Protein AF-A0A9E5FGH8-F1 (afdb_monomer_lite)

Secondary structure (DSSP, 8-state):
--SS-HHHHHHHHHHHHHHHHH-SS---HHHHHHHHHHHHHTSPP-SSS---HHHHHHHHHHHHT-PPPPP------TT--BS--TTTTTT--HHHHHHHHHHTTS-HHHHHHHHHHHHHHHHTSBPTT--S--

Radius of gyration: 20.31 Å; chains: 1; bounding box: 46×27×60 Å

Sequence (134 aa):
MSEYNRPTTTVISNAQNLLMEQSTQNPTASLIKEMVELAASIMPKREDEPIDIAGAIAELIGRYSVWIGQNSTLSDDSDHEAWLGSSRKKGWRYWPRYRDMLERKMPPAAIDALEISTDEVLGLLEDPNRTGSW

pLDDT: mean 85.48, std 9.72, range [41.75, 96.81]

Foldseek 3Di:
DDPADPLQLQLLQQLLVVCVVVDPALDDLVSSLVSSVVSNVPDDDDPVHHHPSVVSSVVSCVQSVDDDDADDDDDDCVPAAFQDDPVVPPPDPVLVVVLVVVSSPHRPNVSVSVVVVVSVVSRRDGRPPDDDDD

Structure (mmCIF, N/CA/C/O backbone):
data_AF-A0A9E5FGH8-F1
#
_entry.id   AF-A0A9E5FGH8-F1
#
loop_
_atom_site.group_PDB
_atom_site.id
_atom_site.type_symbol
_atom_site.label_atom_id
_atom_site.label_alt_id
_atom_site.label_comp_id
_atom_site.label_asym_id
_atom_site.label_entity_id
_atom_site.label_seq_id
_atom_site.pdbx_PDB_ins_code
_atom_site.Cartn_x
_atom_site.Cartn_y
_atom_site.Cartn_z
_atom_site.occupancy
_atom_site.B_iso_or_equiv
_atom_site.auth_seq_id
_atom_site.auth_comp_id
_atom_site.auth_asym_id
_atom_site.auth_atom_id
_atom_site.pdbx_PDB_model_num
ATOM 1 N N . MET A 1 1 ? -4.393 -16.809 8.721 1.00 41.75 1 MET A N 1
ATOM 2 C CA . MET A 1 1 ? -5.700 -16.649 9.400 1.00 41.75 1 MET A CA 1
ATOM 3 C C . MET A 1 1 ? -5.595 -15.387 10.238 1.00 41.75 1 MET A C 1
ATOM 5 O O . MET A 1 1 ? -4.528 -15.189 10.796 1.00 41.75 1 MET A O 1
ATOM 9 N N . SER A 1 2 ? -6.597 -14.500 10.235 1.00 55.59 2 SER A N 1
ATOM 10 C CA . SER A 1 2 ? -6.537 -13.274 11.053 1.00 55.59 2 SER A CA 1
ATOM 11 C C . SER A 1 2 ? -6.505 -13.672 12.529 1.00 55.59 2 SER A C 1
ATOM 13 O O . SER A 1 2 ? -7.318 -14.498 12.933 1.00 55.59 2 SER A O 1
ATOM 15 N N . GLU A 1 3 ? -5.565 -13.124 13.302 1.00 82.69 3 GLU A N 1
ATOM 16 C CA . GLU A 1 3 ? -5.484 -13.334 14.759 1.00 82.69 3 GLU A CA 1
ATOM 17 C C . GLU A 1 3 ? -6.647 -12.666 15.515 1.00 82.69 3 GLU A C 1
ATOM 19 O O . GLU A 1 3 ? -6.858 -12.923 16.696 1.00 82.69 3 GLU A O 1
ATOM 24 N N . TYR A 1 4 ? -7.436 -11.840 14.823 1.00 88.00 4 TYR A N 1
ATOM 25 C CA . TYR A 1 4 ? -8.533 -11.068 15.386 1.00 88.00 4 TYR A CA 1
ATOM 26 C C . TYR A 1 4 ? -9.899 -11.721 15.150 1.00 88.00 4 TYR A C 1
ATOM 28 O O . TYR A 1 4 ? -10.125 -12.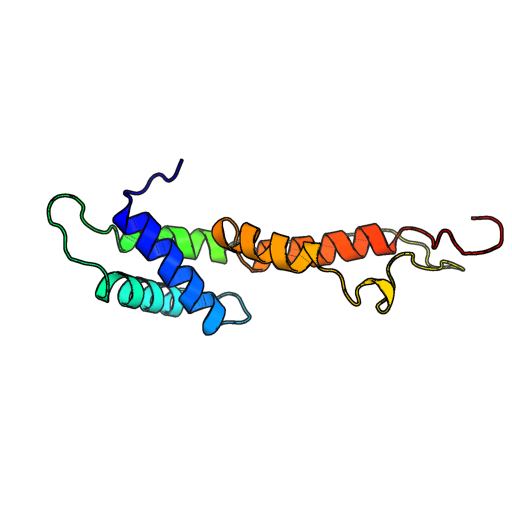420 14.159 1.00 88.00 4 TYR A O 1
ATOM 36 N N . ASN A 1 5 ? -10.848 -11.438 16.048 1.00 91.19 5 ASN A N 1
ATOM 37 C CA . ASN A 1 5 ? -12.245 -11.820 15.857 1.00 91.19 5 ASN A CA 1
ATOM 38 C C . ASN A 1 5 ? -12.874 -11.085 14.657 1.00 91.19 5 ASN A C 1
ATOM 40 O O . ASN A 1 5 ? -12.389 -10.049 14.192 1.00 91.19 5 ASN A O 1
ATOM 44 N N . ARG A 1 6 ? -13.994 -11.616 14.158 1.00 90.81 6 ARG A N 1
ATOM 45 C CA . ARG A 1 6 ? -14.650 -11.101 12.949 1.00 90.81 6 ARG A CA 1
ATOM 46 C C . ARG A 1 6 ? -15.030 -9.610 13.042 1.00 90.81 6 ARG A C 1
ATOM 48 O O . ARG A 1 6 ? -14.797 -8.907 12.050 1.00 90.81 6 ARG A O 1
ATOM 55 N N . PRO A 1 7 ? -15.584 -9.092 14.158 1.00 93.38 7 PRO A N 1
ATOM 56 C CA . PRO A 1 7 ? -15.853 -7.661 14.296 1.00 93.38 7 PRO A CA 1
ATOM 57 C C . PRO A 1 7 ? -14.593 -6.805 14.153 1.00 93.38 7 PRO A C 1
ATOM 59 O O . PRO A 1 7 ? -14.595 -5.845 13.385 1.00 93.38 7 PRO A O 1
ATOM 62 N N . THR A 1 8 ? -13.499 -7.193 14.806 1.00 94.31 8 THR A N 1
ATOM 63 C CA . THR A 1 8 ? -12.221 -6.471 14.743 1.00 94.31 8 THR A CA 1
ATOM 64 C C . THR A 1 8 ? -11.628 -6.505 13.333 1.00 94.31 8 THR A C 1
ATOM 66 O O . THR A 1 8 ? -11.253 -5.460 12.807 1.00 94.31 8 THR A O 1
ATOM 69 N N . THR A 1 9 ? -11.640 -7.657 12.647 1.00 93.31 9 THR A N 1
ATOM 70 C CA . THR A 1 9 ? -11.216 -7.744 11.235 1.00 93.31 9 THR A CA 1
ATOM 71 C C . THR A 1 9 ? -12.048 -6.830 10.324 1.00 93.31 9 THR A C 1
ATOM 73 O O . THR A 1 9 ? -11.521 -6.232 9.382 1.00 93.31 9 THR A O 1
ATOM 76 N N . THR A 1 10 ? -13.348 -6.696 10.604 1.00 93.06 10 THR A N 1
ATOM 77 C CA . THR A 1 10 ? -14.250 -5.816 9.844 1.00 93.06 10 THR A CA 1
ATOM 78 C C . THR A 1 10 ? -13.906 -4.345 10.078 1.00 93.06 10 THR A C 1
ATOM 80 O O . THR A 1 10 ? -13.815 -3.585 9.117 1.00 93.06 10 THR A O 1
ATOM 83 N N . VAL A 1 11 ? -13.640 -3.955 11.329 1.00 95.25 11 VAL A N 1
ATOM 84 C CA . VAL A 1 11 ? -13.195 -2.596 11.678 1.00 95.25 11 VAL A CA 1
ATOM 85 C C . VAL A 1 11 ? -11.874 -2.254 11.004 1.00 95.25 11 VAL A C 1
ATOM 87 O O . VAL A 1 11 ? -11.790 -1.201 10.382 1.00 95.25 11 VAL A O 1
ATOM 90 N N . ILE A 1 12 ? -10.881 -3.150 11.049 1.00 93.44 12 ILE A N 1
ATOM 91 C CA . ILE A 1 12 ? -9.591 -2.962 10.364 1.00 93.44 12 ILE A CA 1
ATOM 92 C C . ILE A 1 12 ? -9.814 -2.690 8.871 1.00 93.44 12 ILE A C 1
ATOM 94 O O . ILE A 1 12 ? -9.262 -1.737 8.328 1.00 93.44 12 ILE A O 1
ATOM 98 N N . SER A 1 13 ? -10.661 -3.490 8.218 1.00 90.88 13 SER A N 1
ATOM 99 C CA . SER A 1 13 ? -10.940 -3.353 6.781 1.00 90.88 13 SER A CA 1
ATOM 100 C C . SER A 1 13 ? -11.646 -2.032 6.452 1.00 90.88 13 SER A C 1
ATOM 102 O O . SER A 1 13 ? -11.274 -1.347 5.504 1.00 90.88 13 SER A O 1
ATOM 104 N N . ASN A 1 14 ? -12.647 -1.644 7.247 1.00 93.06 14 ASN A N 1
ATOM 105 C CA . ASN A 1 14 ? -13.384 -0.396 7.044 1.00 93.06 14 ASN A CA 1
ATOM 106 C C . ASN A 1 14 ? -12.505 0.834 7.302 1.00 93.06 14 ASN A C 1
ATOM 108 O O . ASN A 1 14 ? -12.508 1.762 6.499 1.00 93.06 14 ASN A O 1
ATOM 112 N N . ALA A 1 15 ? -11.730 0.828 8.388 1.00 93.25 15 ALA A N 1
ATOM 113 C CA . ALA A 1 15 ? -10.787 1.895 8.710 1.00 93.25 15 ALA A CA 1
ATOM 114 C C . ALA A 1 15 ? -9.719 2.045 7.621 1.00 93.25 15 ALA A C 1
ATOM 116 O O . ALA A 1 15 ? -9.370 3.160 7.248 1.00 93.25 15 ALA A O 1
ATOM 117 N N . GLN A 1 16 ? -9.245 0.930 7.060 1.00 88.88 16 GLN A N 1
ATOM 118 C CA . GLN A 1 16 ? -8.315 0.954 5.940 1.00 88.88 16 GLN A CA 1
ATOM 119 C C . GLN A 1 16 ? -8.918 1.623 4.697 1.00 88.88 16 GLN A C 1
ATOM 121 O O . GLN A 1 16 ? -8.254 2.464 4.097 1.00 88.88 16 GLN A O 1
ATOM 126 N N . ASN A 1 17 ? -10.175 1.325 4.354 1.00 87.44 17 ASN A N 1
ATOM 127 C CA . ASN A 1 17 ? -10.857 1.992 3.239 1.00 87.44 17 ASN A CA 1
ATOM 128 C C . ASN A 1 17 ? -10.991 3.508 3.474 1.00 87.44 17 ASN A C 1
ATOM 130 O O . ASN A 1 17 ? -10.766 4.292 2.559 1.00 87.44 17 ASN A O 1
ATOM 134 N N . LEU A 1 18 ? -11.311 3.931 4.704 1.00 90.00 18 LEU A N 1
ATOM 135 C CA . LEU A 1 18 ? -11.391 5.354 5.058 1.00 90.00 18 LEU A CA 1
ATOM 136 C C . LEU A 1 18 ? -10.031 6.058 4.937 1.00 90.00 18 LEU A C 1
ATOM 138 O O . LEU A 1 18 ? -9.957 7.176 4.430 1.00 90.00 18 LEU A O 1
ATOM 142 N N . LEU A 1 19 ? -8.952 5.393 5.363 1.00 88.25 19 LEU A N 1
ATOM 143 C CA . LEU A 1 19 ? -7.589 5.910 5.225 1.00 88.25 19 LEU A CA 1
ATOM 144 C C . LEU A 1 19 ? -7.190 6.085 3.759 1.00 88.25 19 LEU A C 1
ATOM 146 O O . LEU A 1 19 ? -6.545 7.076 3.434 1.00 88.25 19 LEU A O 1
ATOM 150 N N . MET A 1 20 ? -7.590 5.162 2.883 1.00 80.12 20 MET A N 1
ATOM 151 C CA . MET A 1 20 ? -7.317 5.255 1.446 1.00 80.12 20 MET A CA 1
ATOM 152 C C . MET A 1 20 ? -8.077 6.408 0.773 1.00 80.12 20 MET A C 1
ATOM 154 O O . MET A 1 20 ? -7.541 7.032 -0.135 1.00 80.12 20 MET A O 1
ATOM 158 N N . GLU A 1 21 ? -9.291 6.726 1.232 1.00 79.06 21 GLU A N 1
ATOM 159 C CA . GLU A 1 21 ? -10.066 7.872 0.727 1.00 79.06 21 GLU A CA 1
ATOM 160 C C . GLU A 1 21 ? -9.455 9.217 1.169 1.00 79.06 21 GLU A C 1
ATOM 162 O O . GLU A 1 21 ? -9.465 10.192 0.420 1.00 79.06 21 GLU A O 1
ATOM 167 N N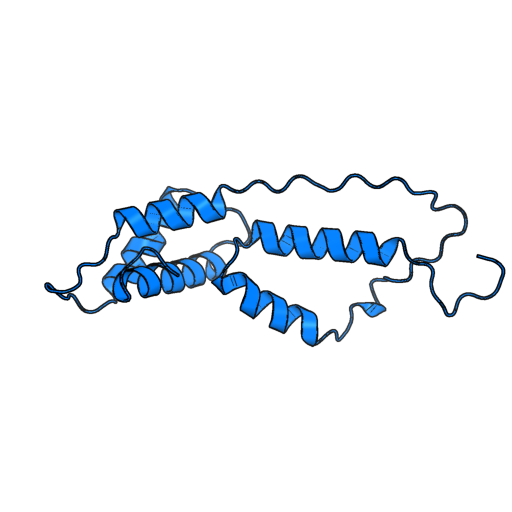 . GLN A 1 22 ? -8.924 9.287 2.396 1.00 73.06 22 GLN A N 1
ATOM 168 C CA . GLN A 1 22 ? -8.417 10.534 2.985 1.00 73.06 22 GLN A CA 1
ATOM 169 C C . GLN A 1 22 ? -6.920 10.788 2.770 1.00 73.06 22 GLN A C 1
ATOM 171 O O . GLN A 1 22 ? -6.481 11.933 2.891 1.00 73.06 22 GLN A O 1
ATOM 176 N N . SER A 1 23 ? -6.123 9.755 2.491 1.00 61.75 23 SER A N 1
ATOM 177 C CA . SER A 1 23 ? -4.666 9.859 2.418 1.00 61.75 23 SER A CA 1
ATOM 178 C C . SER A 1 23 ? -4.109 9.200 1.163 1.00 61.75 23 SER A C 1
ATOM 180 O O . SER A 1 23 ? -4.219 7.994 0.971 1.00 61.75 23 SER A O 1
ATOM 182 N N . THR A 1 24 ? -3.398 9.986 0.355 1.00 58.03 24 THR A N 1
ATOM 183 C CA . THR A 1 24 ? -2.570 9.486 -0.755 1.00 58.03 24 THR A CA 1
ATOM 184 C C . THR A 1 24 ? -1.157 9.078 -0.310 1.00 58.03 24 THR A C 1
ATOM 186 O O . THR A 1 24 ? -0.337 8.719 -1.148 1.00 58.03 24 THR A O 1
ATOM 189 N N . GLN A 1 25 ? -0.828 9.186 0.986 1.00 66.06 25 GLN A N 1
ATOM 190 C CA . GLN A 1 25 ? 0.498 8.898 1.562 1.00 66.06 25 GLN A CA 1
ATOM 191 C C . GLN A 1 25 ? 0.399 8.062 2.854 1.00 66.06 25 GLN A C 1
ATOM 193 O O . GLN A 1 25 ? -0.694 7.683 3.278 1.00 66.06 25 GLN A O 1
ATOM 198 N N . ASN A 1 26 ? 1.542 7.792 3.503 1.00 71.75 26 ASN A N 1
ATOM 199 C CA . ASN A 1 26 ? 1.596 7.136 4.814 1.00 71.75 26 ASN A CA 1
ATOM 200 C C . ASN A 1 26 ? 0.876 7.990 5.884 1.00 71.75 26 ASN A C 1
ATOM 202 O O . ASN A 1 26 ? 1.355 9.079 6.214 1.00 71.75 26 ASN A O 1
ATOM 206 N N . PRO A 1 27 ? -0.259 7.522 6.435 1.00 82.81 27 PRO A N 1
ATOM 207 C CA . PRO A 1 27 ? -1.042 8.263 7.411 1.00 82.81 27 PRO A CA 1
ATOM 208 C C . PRO A 1 27 ? -0.314 8.356 8.757 1.00 82.81 27 PRO A C 1
ATOM 210 O O . PRO A 1 27 ? 0.424 7.455 9.161 1.00 82.81 27 PRO A O 1
ATOM 213 N N . THR A 1 28 ? -0.549 9.445 9.490 1.00 88.44 28 THR A N 1
ATOM 214 C CA . THR A 1 28 ? -0.017 9.599 10.850 1.00 88.44 28 THR A CA 1
ATOM 215 C C . THR A 1 28 ? -0.705 8.632 11.815 1.00 88.44 28 THR A C 1
ATOM 217 O O . THR A 1 28 ? -1.866 8.263 11.633 1.00 88.44 28 THR A O 1
ATOM 220 N N . ALA A 1 29 ? -0.027 8.267 12.907 1.00 89.81 29 ALA A N 1
ATOM 221 C CA . ALA A 1 29 ? -0.615 7.413 13.943 1.00 89.81 29 ALA A CA 1
ATOM 222 C C . ALA A 1 29 ? -1.923 7.992 14.526 1.00 89.81 29 ALA A C 1
ATOM 224 O O . ALA A 1 29 ? -2.831 7.240 14.878 1.00 89.81 29 ALA A O 1
ATOM 225 N N . SER A 1 30 ? -2.046 9.325 14.593 1.00 91.50 30 SER A N 1
ATOM 226 C CA . SER A 1 30 ? -3.275 9.993 15.032 1.00 91.50 30 SER A CA 1
ATOM 227 C C . SER A 1 30 ? -4.423 9.810 14.039 1.00 91.50 30 SER A C 1
ATOM 229 O O . SER A 1 30 ? -5.537 9.529 14.467 1.00 91.50 30 SER A O 1
ATOM 231 N N . LEU A 1 31 ? -4.148 9.911 12.733 1.00 91.50 31 LEU A N 1
ATOM 232 C CA . LEU A 1 31 ? -5.152 9.705 11.690 1.00 91.50 31 LEU A CA 1
ATOM 233 C C . LEU A 1 31 ? -5.608 8.240 11.639 1.00 91.50 31 LEU A C 1
ATOM 235 O O . LEU A 1 31 ? -6.799 7.965 11.535 1.00 91.50 31 LEU A O 1
ATOM 239 N N . ILE A 1 32 ? -4.676 7.290 11.788 1.00 93.50 32 ILE A N 1
ATOM 240 C CA . ILE A 1 32 ? -5.008 5.859 11.895 1.00 93.50 32 ILE A CA 1
ATOM 241 C C . ILE A 1 32 ? -5.961 5.620 13.068 1.00 93.50 32 ILE A C 1
ATOM 243 O O . ILE A 1 32 ? -6.985 4.961 12.902 1.00 93.50 32 ILE A O 1
ATOM 247 N N . LYS A 1 33 ? -5.649 6.179 14.243 1.00 95.94 33 LYS A N 1
ATOM 248 C CA . LYS A 1 33 ? -6.513 6.072 15.421 1.00 95.94 33 LYS A CA 1
ATOM 249 C C . LYS A 1 33 ? -7.915 6.617 15.144 1.00 95.94 33 LYS A C 1
ATOM 251 O O . LYS A 1 33 ? -8.889 5.924 15.424 1.00 95.94 33 LYS A O 1
ATOM 256 N N . GLU A 1 34 ? -8.009 7.812 14.568 1.00 96.06 34 GLU A N 1
ATOM 257 C CA . GLU A 1 34 ? -9.287 8.452 14.244 1.00 96.06 34 GLU A CA 1
ATOM 258 C C . GLU A 1 34 ? -10.138 7.585 13.304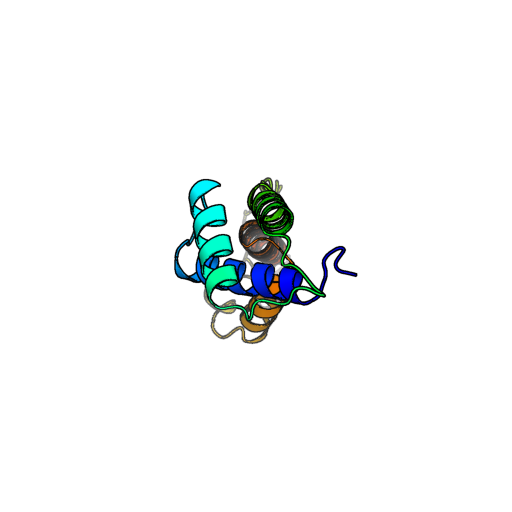 1.00 96.06 34 GLU A C 1
ATOM 260 O O . GLU A 1 34 ? -11.315 7.345 13.575 1.00 96.06 34 GLU A O 1
ATOM 265 N N . MET A 1 35 ? -9.538 7.038 12.242 1.00 95.38 35 MET A N 1
ATOM 266 C CA . MET A 1 35 ? -10.261 6.196 11.283 1.00 95.38 35 MET A CA 1
ATOM 267 C C . MET A 1 35 ? -10.698 4.854 11.880 1.00 95.38 35 MET A C 1
ATOM 269 O O . MET A 1 35 ? -11.776 4.359 11.544 1.00 95.38 35 MET A O 1
ATOM 273 N N . VAL A 1 36 ? -9.912 4.269 12.793 1.00 96.81 36 VAL A N 1
ATOM 274 C CA . VAL A 1 36 ? -10.317 3.057 13.526 1.00 96.81 36 VAL A CA 1
ATOM 275 C C . VAL A 1 36 ? -11.486 3.344 14.460 1.00 96.81 36 VAL A C 1
ATOM 277 O O . VAL A 1 36 ? -12.454 2.584 14.471 1.00 96.81 36 VAL A O 1
ATOM 280 N N . GLU A 1 37 ? -11.429 4.434 15.225 1.00 96.56 37 GLU A N 1
ATOM 281 C CA . GLU A 1 37 ? -12.512 4.830 16.131 1.00 96.56 37 GLU A CA 1
ATOM 282 C C . GLU A 1 37 ? -13.800 5.134 15.355 1.00 96.56 37 GLU A C 1
ATOM 284 O O . GLU A 1 37 ? -14.877 4.666 15.736 1.00 96.56 37 GLU A O 1
ATOM 289 N N . LEU A 1 38 ? -13.691 5.823 14.214 1.00 95.69 38 LEU A N 1
ATOM 290 C CA . LEU A 1 38 ? -14.813 6.076 13.315 1.00 95.69 38 LEU A CA 1
ATOM 291 C C . LEU A 1 38 ? -15.411 4.766 12.779 1.00 95.69 38 LEU A C 1
ATOM 293 O O . LEU A 1 38 ? -16.622 4.559 12.881 1.00 95.69 38 LEU A O 1
ATOM 297 N N . ALA A 1 39 ? -14.583 3.844 12.281 1.00 95.75 39 ALA A N 1
ATOM 298 C CA . ALA A 1 39 ? -15.038 2.543 11.788 1.00 95.75 39 ALA A CA 1
ATOM 299 C C . ALA A 1 39 ? -15.662 1.663 12.888 1.00 95.75 39 ALA A C 1
ATOM 301 O O . ALA A 1 39 ? -16.613 0.926 12.625 1.00 95.75 39 ALA A O 1
ATOM 302 N N . ALA A 1 40 ? -15.163 1.740 14.122 1.00 95.56 40 ALA A N 1
ATOM 303 C CA . ALA A 1 40 ? -15.740 1.032 15.261 1.00 95.56 40 ALA A CA 1
ATOM 304 C C . ALA A 1 40 ? -17.079 1.645 15.706 1.00 95.56 40 ALA A C 1
ATOM 306 O O . ALA A 1 40 ? -17.972 0.913 16.130 1.00 95.56 40 ALA A O 1
ATOM 307 N N . SER A 1 41 ? -17.250 2.966 15.579 1.00 94.75 41 SER A N 1
ATOM 308 C CA . SER A 1 41 ? -18.463 3.674 16.022 1.00 94.75 41 SER A CA 1
ATOM 309 C C . SER A 1 41 ? -19.738 3.256 15.279 1.00 94.75 41 SER A C 1
ATOM 311 O O . SER A 1 41 ? -20.827 3.301 15.851 1.00 94.75 41 SER A O 1
ATOM 313 N N . ILE A 1 42 ? -19.600 2.812 14.026 1.00 92.44 42 ILE A N 1
ATOM 314 C CA . ILE A 1 42 ? -20.711 2.366 13.172 1.00 92.44 42 ILE A CA 1
ATOM 315 C C . ILE A 1 42 ? -21.014 0.868 13.311 1.00 92.44 42 ILE A C 1
ATOM 317 O O . ILE A 1 42 ? -22.020 0.387 12.789 1.00 92.44 42 ILE A O 1
ATOM 321 N N . MET A 1 43 ? -20.148 0.115 13.992 1.00 92.00 43 MET A N 1
ATOM 322 C CA . MET A 1 43 ? -20.338 -1.314 14.198 1.00 92.00 43 MET A CA 1
ATOM 323 C C . MET A 1 43 ? -21.330 -1.576 15.339 1.00 92.00 43 MET A C 1
ATOM 325 O O . MET A 1 43 ? -21.318 -0.879 16.357 1.00 92.00 43 MET A O 1
ATOM 329 N N . PRO A 1 44 ? -22.179 -2.612 15.222 1.00 88.06 44 PRO A N 1
ATOM 330 C CA . PRO A 1 44 ? -23.064 -3.000 16.310 1.00 88.06 44 PRO A CA 1
ATOM 331 C C . PRO A 1 44 ? -22.241 -3.465 17.517 1.00 88.06 44 PRO A C 1
ATOM 333 O O . PRO A 1 44 ? -21.375 -4.332 17.389 1.00 88.06 44 PRO A O 1
ATOM 336 N N . LYS A 1 45 ? -22.537 -2.913 18.699 1.00 82.69 45 LYS A N 1
ATOM 337 C CA . LYS A 1 45 ? -21.914 -3.346 19.955 1.00 82.69 45 LYS A CA 1
ATOM 338 C C . LYS A 1 45 ? -22.392 -4.752 20.309 1.00 82.69 45 LYS A C 1
ATOM 340 O O . LYS A 1 45 ? -23.594 -5.007 20.352 1.00 82.69 45 LYS A O 1
ATOM 345 N N . ARG A 1 46 ? -21.439 -5.645 20.556 1.00 83.19 46 ARG A N 1
ATOM 346 C CA . ARG A 1 46 ? -21.651 -7.043 20.933 1.00 83.19 46 ARG A CA 1
ATOM 347 C C . ARG A 1 46 ? -20.798 -7.339 22.158 1.00 83.19 46 ARG A C 1
ATOM 349 O O . ARG A 1 46 ? -19.599 -7.077 22.131 1.00 83.19 46 ARG A O 1
ATOM 356 N N . GLU A 1 47 ? -21.419 -7.806 23.237 1.00 79.81 47 GLU A N 1
ATOM 357 C CA . GLU A 1 47 ? -20.708 -8.132 24.484 1.00 79.81 47 GLU A CA 1
ATOM 358 C C . GLU A 1 47 ? -19.923 -9.445 24.368 1.00 79.81 47 GLU A C 1
ATOM 360 O O . GLU A 1 47 ? -18.871 -9.596 24.980 1.00 79.81 47 GLU A O 1
ATOM 365 N N . ASP A 1 48 ? -20.418 -10.371 23.550 1.00 86.56 48 ASP A N 1
ATOM 366 C CA . ASP A 1 48 ? -19.845 -11.689 23.282 1.00 86.56 48 ASP A CA 1
ATOM 367 C C . ASP A 1 48 ? -18.624 -11.644 22.349 1.00 86.56 48 ASP A C 1
ATOM 369 O O . ASP A 1 48 ? -17.730 -12.483 22.454 1.00 86.56 48 ASP A O 1
ATOM 373 N N . GLU A 1 49 ? -18.546 -10.639 21.475 1.00 87.75 49 GLU A N 1
ATOM 374 C CA . GLU A 1 49 ? -17.417 -10.420 20.565 1.00 87.75 49 GLU A CA 1
ATOM 375 C C . GLU A 1 49 ? -16.979 -8.945 20.587 1.00 87.75 49 GLU A C 1
ATOM 377 O O . GLU A 1 49 ? -17.287 -8.186 19.658 1.00 87.75 49 GLU A O 1
ATOM 382 N N . PRO A 1 50 ? -16.264 -8.502 21.638 1.00 90.69 50 PRO A N 1
ATOM 383 C CA . PRO A 1 50 ? -15.818 -7.120 21.735 1.00 90.69 50 PRO A CA 1
ATOM 384 C C . PRO A 1 50 ? -14.832 -6.781 20.613 1.00 90.69 50 PRO A C 1
ATOM 386 O O . PRO A 1 50 ? -13.992 -7.593 20.217 1.00 90.69 50 PRO A O 1
ATOM 389 N N . ILE A 1 51 ? -14.927 -5.553 20.107 1.00 94.56 51 ILE A N 1
ATOM 390 C CA . ILE A 1 51 ? -13.990 -5.019 19.119 1.00 94.56 51 ILE A CA 1
ATOM 391 C C . ILE A 1 51 ? -12.696 -4.646 19.844 1.00 94.56 51 ILE A C 1
ATOM 393 O O . ILE A 1 51 ? -12.707 -3.790 20.731 1.00 94.56 51 ILE A O 1
ATOM 397 N N . ASP A 1 52 ? -11.578 -5.241 19.438 1.00 95.12 52 ASP A N 1
ATOM 398 C CA . ASP A 1 52 ? -10.255 -4.862 19.925 1.00 95.12 52 ASP A CA 1
ATOM 399 C C . ASP A 1 52 ? -9.748 -3.628 19.164 1.00 95.12 52 ASP A C 1
ATOM 401 O O . ASP A 1 52 ? -9.047 -3.719 18.155 1.00 95.12 52 ASP A O 1
ATOM 405 N N . ILE A 1 53 ? -10.148 -2.446 19.641 1.00 95.62 53 ILE A N 1
ATOM 406 C CA . ILE A 1 53 ? -9.748 -1.160 19.051 1.00 95.62 53 ILE A CA 1
ATOM 407 C C . ILE A 1 53 ? -8.226 -0.979 19.123 1.00 95.62 53 ILE A C 1
ATOM 409 O O . ILE A 1 53 ? -7.618 -0.514 18.161 1.00 95.62 53 ILE A O 1
ATOM 413 N N . ALA A 1 54 ? -7.600 -1.355 20.240 1.00 96.12 54 ALA A N 1
ATOM 414 C CA . ALA A 1 54 ? -6.161 -1.192 20.425 1.00 96.12 54 ALA A CA 1
ATOM 415 C C . ALA A 1 54 ? -5.372 -2.092 19.463 1.00 96.12 54 ALA A C 1
ATOM 417 O O . ALA A 1 54 ? -4.440 -1.618 18.810 1.00 96.12 54 ALA A O 1
ATOM 418 N N . GLY A 1 55 ? -5.789 -3.352 19.320 1.00 95.31 55 GLY A N 1
ATOM 419 C CA . GLY A 1 55 ? -5.234 -4.284 18.343 1.00 95.31 55 GLY A CA 1
ATOM 420 C C . GLY A 1 55 ? -5.434 -3.811 16.906 1.00 95.31 55 GLY A C 1
ATOM 421 O O . GLY A 1 55 ? -4.484 -3.823 16.130 1.00 95.31 55 GLY A O 1
ATOM 422 N N . ALA A 1 56 ? -6.619 -3.299 16.561 1.00 94.88 56 ALA A N 1
ATOM 423 C CA . ALA A 1 56 ? -6.881 -2.747 15.231 1.00 94.88 56 ALA A CA 1
ATOM 424 C C . ALA A 1 56 ? -5.981 -1.543 14.894 1.00 94.88 56 ALA A C 1
ATOM 426 O O . ALA A 1 56 ? -5.471 -1.451 13.775 1.00 94.88 56 ALA A O 1
ATOM 427 N N . ILE A 1 57 ? -5.748 -0.640 15.855 1.00 95.56 57 ILE A N 1
ATOM 428 C CA . ILE A 1 57 ? -4.813 0.484 15.693 1.00 95.56 57 ILE A CA 1
ATOM 429 C C . ILE A 1 57 ? -3.386 -0.034 15.496 1.00 95.56 57 ILE A C 1
ATOM 431 O O . ILE A 1 57 ? -2.711 0.397 14.563 1.00 95.56 57 ILE A O 1
ATOM 435 N N . ALA A 1 58 ? -2.926 -0.950 16.353 1.00 93.25 58 ALA A N 1
ATOM 436 C CA . ALA A 1 58 ? -1.573 -1.497 16.286 1.00 93.25 58 ALA A CA 1
ATOM 437 C C . ALA A 1 58 ? -1.311 -2.220 14.955 1.00 93.25 58 ALA A C 1
ATOM 439 O O . ALA A 1 58 ? -0.271 -2.002 14.337 1.00 93.25 58 ALA A O 1
ATOM 440 N N . GLU A 1 59 ? -2.279 -3.005 14.481 1.00 90.88 59 GLU A N 1
ATOM 441 C CA . GLU A 1 59 ? -2.230 -3.685 13.186 1.00 90.88 59 GLU A CA 1
ATOM 442 C C . GLU A 1 59 ? -2.095 -2.684 12.033 1.00 90.88 59 GLU A C 1
ATOM 444 O O . GLU A 1 59 ? -1.209 -2.822 11.189 1.00 90.88 59 GLU A O 1
ATOM 449 N N . LEU A 1 60 ? -2.936 -1.643 11.991 1.00 89.75 60 LEU A N 1
ATOM 450 C CA . LEU A 1 60 ? -2.857 -0.640 10.927 1.00 89.75 60 LEU A CA 1
ATOM 451 C C . LEU A 1 60 ? -1.568 0.185 11.006 1.00 89.75 60 LEU A C 1
ATOM 453 O O . LEU A 1 60 ? -0.953 0.421 9.970 1.00 89.75 60 LEU A O 1
ATOM 457 N N . ILE A 1 61 ? -1.103 0.568 12.199 1.00 90.06 61 ILE A N 1
ATOM 458 C CA . ILE A 1 61 ? 0.215 1.205 12.356 1.00 90.06 61 ILE A CA 1
ATOM 459 C C . ILE A 1 61 ? 1.304 0.285 11.804 1.00 90.06 61 ILE A C 1
ATOM 461 O O . ILE A 1 61 ? 2.140 0.748 11.033 1.00 90.06 61 ILE A O 1
ATOM 465 N N . GLY A 1 62 ? 1.282 -1.006 12.144 1.00 85.50 62 GLY A N 1
ATOM 466 C CA . GLY A 1 62 ? 2.230 -1.995 11.633 1.00 85.50 62 GLY A CA 1
ATOM 467 C C . GLY A 1 62 ? 2.234 -2.058 10.107 1.00 85.50 62 GLY A C 1
ATOM 468 O O . GLY A 1 62 ? 3.299 -1.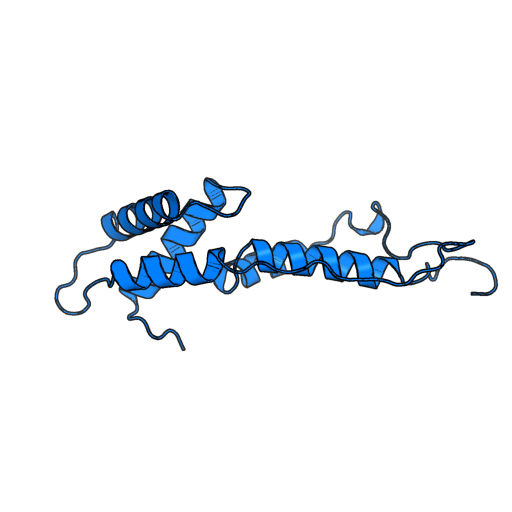994 9.496 1.00 85.50 62 GLY A O 1
ATOM 469 N N . ARG A 1 63 ? 1.049 -2.079 9.483 1.00 84.00 63 ARG A N 1
ATOM 470 C CA . ARG A 1 63 ? 0.906 -2.031 8.020 1.00 84.00 63 ARG A CA 1
ATOM 471 C C . ARG A 1 63 ? 1.516 -0.757 7.433 1.00 84.00 63 ARG A C 1
ATOM 473 O O . ARG A 1 63 ? 2.337 -0.835 6.527 1.00 84.00 63 ARG A O 1
ATOM 480 N N . TYR A 1 64 ? 1.161 0.413 7.953 1.00 79.62 64 TYR A N 1
ATOM 481 C CA . TYR A 1 64 ? 1.609 1.697 7.398 1.00 79.62 64 TYR A CA 1
ATOM 482 C C . TYR A 1 64 ? 3.032 2.116 7.811 1.00 79.62 64 TYR A C 1
ATOM 484 O O . TYR A 1 64 ? 3.579 3.054 7.238 1.00 79.62 64 TYR A O 1
ATOM 492 N N . SER A 1 65 ? 3.660 1.421 8.764 1.00 75.50 65 SER A N 1
ATOM 493 C CA . SER A 1 65 ? 5.051 1.671 9.180 1.00 75.50 65 SER A CA 1
ATOM 494 C C . SER A 1 65 ? 6.087 0.978 8.290 1.00 75.50 65 SER A C 1
ATOM 496 O O . SER A 1 65 ? 7.287 1.159 8.497 1.00 75.50 65 SER A O 1
ATOM 498 N N . VAL A 1 66 ? 5.662 0.172 7.311 1.00 68.06 66 VAL A N 1
ATOM 499 C CA . VAL A 1 66 ? 6.585 -0.521 6.405 1.00 68.06 66 VAL A CA 1
ATOM 500 C C . VAL A 1 66 ? 7.187 0.476 5.415 1.00 68.06 66 VAL A C 1
ATOM 502 O O . VAL A 1 66 ? 6.512 0.970 4.513 1.00 68.06 66 VAL A O 1
ATOM 505 N N . TRP A 1 67 ? 8.485 0.741 5.563 1.00 57.44 67 TRP A N 1
ATOM 506 C CA . TRP A 1 67 ? 9.285 1.414 4.545 1.00 57.44 67 TRP A CA 1
ATOM 507 C C . TRP A 1 67 ? 9.795 0.373 3.549 1.00 57.44 67 TRP A C 1
ATOM 509 O O . TRP A 1 67 ? 10.542 -0.531 3.928 1.00 57.44 67 TRP A O 1
ATOM 519 N N . ILE A 1 68 ? 9.385 0.485 2.285 1.00 64.56 68 ILE A N 1
ATOM 520 C CA . ILE A 1 68 ? 9.960 -0.327 1.211 1.00 64.56 68 ILE A CA 1
ATOM 521 C C . ILE A 1 68 ? 11.099 0.469 0.585 1.00 64.56 68 ILE A C 1
ATOM 523 O O . ILE A 1 68 ? 10.888 1.565 0.069 1.00 64.56 68 ILE A O 1
ATOM 527 N N . GLY A 1 69 ? 12.312 -0.076 0.673 1.00 58.53 69 GLY A N 1
ATOM 528 C CA . GLY A 1 69 ? 13.473 0.504 0.011 1.00 58.53 69 GLY A CA 1
ATOM 529 C C . GLY A 1 69 ? 13.346 0.417 -1.502 1.00 58.53 69 GLY A C 1
ATOM 530 O O . GLY A 1 69 ? 12.750 -0.524 -2.022 1.00 58.53 69 GLY A O 1
ATOM 531 N N . GLN A 1 70 ? 13.909 1.402 -2.200 1.00 62.88 70 GLN A N 1
ATOM 532 C CA . GLN A 1 70 ? 13.940 1.370 -3.656 1.00 62.88 70 GLN A CA 1
ATOM 533 C C . GLN A 1 70 ? 14.908 0.304 -4.157 1.00 62.88 70 GLN A C 1
ATOM 535 O O . GLN A 1 70 ? 15.967 0.052 -3.574 1.00 62.88 70 GLN A O 1
ATOM 540 N N . ASN A 1 71 ? 14.514 -0.306 -5.261 1.00 67.94 71 ASN A N 1
ATOM 541 C CA . ASN A 1 71 ? 15.308 -1.237 -6.026 1.00 67.94 71 ASN A CA 1
ATOM 542 C C . ASN A 1 71 ? 16.581 -0.534 -6.522 1.00 67.94 71 ASN A C 1
ATOM 544 O O . ASN A 1 71 ? 16.567 0.655 -6.837 1.00 67.94 71 ASN A O 1
ATOM 548 N N . SER A 1 72 ? 17.683 -1.276 -6.610 1.00 75.94 72 SER A N 1
ATOM 549 C CA . SER A 1 72 ? 18.892 -0.813 -7.292 1.00 75.94 72 SER A CA 1
ATOM 550 C C . SER A 1 72 ? 19.041 -1.601 -8.582 1.00 75.94 72 SER A C 1
ATOM 552 O O . SER A 1 72 ? 19.071 -2.834 -8.551 1.00 75.94 72 SER A O 1
ATOM 554 N N . THR A 1 73 ? 19.133 -0.886 -9.698 1.00 81.06 73 THR A N 1
ATOM 555 C CA . THR A 1 73 ? 19.215 -1.460 -11.039 1.00 81.06 73 THR A CA 1
ATOM 556 C C . THR A 1 73 ? 20.516 -1.019 -11.693 1.00 81.06 73 THR A C 1
ATOM 558 O O . THR A 1 73 ? 20.881 0.153 -11.643 1.00 81.06 73 THR A O 1
ATOM 561 N N . LEU A 1 74 ? 21.222 -1.972 -12.299 1.00 81.44 74 LEU A N 1
ATOM 562 C CA . LEU A 1 74 ? 22.377 -1.712 -13.149 1.00 81.44 74 LEU A CA 1
ATOM 563 C C . LEU A 1 74 ? 21.914 -1.833 -14.605 1.00 81.44 74 LEU A C 1
ATOM 565 O O . LEU A 1 74 ? 21.538 -2.928 -15.018 1.00 81.44 74 LEU A O 1
ATOM 569 N N . SER A 1 75 ? 21.924 -0.733 -15.357 1.00 80.25 75 SER A N 1
ATOM 570 C CA . SER A 1 75 ? 21.562 -0.708 -16.779 1.00 80.25 75 SER A CA 1
ATOM 571 C C . SER A 1 75 ? 22.635 -0.009 -17.616 1.00 80.25 75 SER A C 1
ATOM 573 O O . SER A 1 75 ? 23.423 0.793 -17.106 1.00 80.25 75 SER A O 1
ATOM 575 N N . ASP A 1 76 ? 22.670 -0.354 -18.901 1.00 82.12 76 ASP A N 1
ATOM 576 C CA . ASP A 1 76 ? 23.305 0.431 -19.956 1.00 82.12 76 ASP A CA 1
ATOM 577 C C . ASP A 1 76 ? 22.213 0.757 -20.974 1.00 82.12 76 ASP A C 1
ATOM 579 O O . ASP A 1 76 ? 21.738 -0.125 -21.685 1.00 82.12 76 ASP A O 1
ATOM 583 N N . ASP A 1 77 ? 21.780 2.016 -20.996 1.00 82.19 77 ASP A N 1
ATOM 584 C CA . ASP A 1 77 ? 20.666 2.462 -21.838 1.00 82.19 77 ASP A CA 1
ATOM 585 C C . ASP A 1 77 ? 21.134 2.825 -23.265 1.00 82.19 77 ASP A C 1
ATOM 587 O O . ASP A 1 77 ? 20.376 3.388 -24.062 1.00 82.19 77 ASP A O 1
ATOM 591 N N . SER A 1 78 ? 22.402 2.549 -23.595 1.00 86.56 78 SER A N 1
ATOM 592 C CA . SER A 1 78 ? 22.976 2.809 -24.914 1.00 86.56 78 SER A CA 1
ATOM 593 C C . SER A 1 78 ? 22.257 1.990 -25.980 1.00 86.56 78 SER A C 1
ATOM 595 O O . SER A 1 78 ? 22.419 0.777 -26.052 1.00 86.56 78 SER A O 1
ATOM 597 N N . ASP A 1 79 ? 21.497 2.676 -26.838 1.00 86.19 79 ASP A N 1
ATOM 598 C CA . ASP A 1 79 ? 20.723 2.048 -27.912 1.00 86.19 79 ASP A CA 1
ATOM 599 C C . ASP A 1 79 ? 19.752 0.982 -27.371 1.00 86.19 79 ASP A C 1
ATOM 601 O O . ASP A 1 79 ? 19.630 -0.078 -27.964 1.00 86.19 79 ASP A O 1
ATOM 605 N N . HIS A 1 80 ? 19.087 1.238 -26.237 1.00 88.06 80 HIS A N 1
ATOM 606 C CA . HIS A 1 80 ? 18.023 0.398 -25.669 1.00 88.06 80 HIS A CA 1
ATOM 607 C C . HIS A 1 80 ? 16.632 0.967 -26.006 1.00 88.06 80 HIS A C 1
ATOM 609 O O . HIS A 1 80 ? 16.366 2.150 -25.772 1.00 88.06 80 HIS A O 1
ATOM 615 N N . GLU A 1 81 ? 15.717 0.136 -26.515 1.00 89.25 81 GLU A N 1
ATOM 616 C CA . GLU A 1 81 ? 14.304 0.483 -26.685 1.00 89.25 81 GLU A CA 1
ATOM 617 C C . GLU A 1 81 ? 13.459 -0.285 -25.664 1.00 89.25 81 GLU A C 1
ATOM 619 O O . GLU A 1 81 ? 13.133 -1.461 -25.832 1.00 89.25 81 GLU A O 1
ATOM 624 N N . ALA A 1 82 ? 13.071 0.410 -24.594 1.00 90.69 82 ALA A N 1
ATOM 625 C CA . ALA A 1 82 ? 12.315 -0.182 -23.499 1.00 90.69 82 ALA A CA 1
ATOM 626 C C . ALA A 1 82 ? 10.985 -0.799 -23.963 1.00 90.69 82 ALA A C 1
ATOM 628 O O . ALA A 1 82 ? 10.112 -0.140 -24.540 1.00 90.69 82 ALA A O 1
ATOM 629 N N . TRP A 1 83 ? 10.776 -2.060 -23.593 1.00 91.69 83 TRP A N 1
ATOM 630 C CA . TRP A 1 83 ? 9.540 -2.800 -23.814 1.00 91.69 83 TRP A CA 1
ATOM 631 C C . TRP A 1 83 ? 8.353 -2.137 -23.131 1.00 91.69 83 TRP A C 1
ATOM 633 O O . TRP A 1 83 ? 7.239 -2.195 -23.656 1.00 91.69 83 TRP A O 1
ATOM 643 N N . LEU A 1 84 ? 8.554 -1.542 -21.951 1.00 91.44 84 LEU A N 1
ATOM 644 C CA . LEU A 1 84 ? 7.500 -0.863 -21.207 1.00 91.44 84 LEU A CA 1
ATOM 645 C C . LEU A 1 84 ? 7.577 0.659 -21.367 1.00 91.44 84 LEU A C 1
ATOM 647 O O . LEU A 1 84 ? 8.100 1.374 -20.520 1.00 91.44 84 LEU A O 1
ATOM 651 N N . GLY A 1 85 ? 6.965 1.170 -22.435 1.00 86.12 85 GLY A N 1
ATOM 652 C CA . GLY A 1 85 ? 6.692 2.600 -22.599 1.00 86.12 85 GLY A CA 1
ATOM 653 C C . GLY A 1 85 ? 5.340 3.038 -22.015 1.00 86.12 85 GLY A C 1
ATOM 654 O O . GLY A 1 85 ? 4.412 2.241 -21.844 1.00 86.12 85 GLY A O 1
ATOM 655 N N . SER A 1 86 ? 5.163 4.349 -21.808 1.00 82.44 86 SER A N 1
ATOM 656 C CA . SER A 1 86 ? 3.915 4.947 -21.287 1.00 82.44 86 SER A CA 1
ATOM 657 C C . SER A 1 86 ? 2.681 4.624 -22.145 1.00 82.44 86 SER A C 1
ATOM 659 O O . SER A 1 86 ? 1.552 4.604 -21.656 1.00 82.44 86 SER A O 1
ATOM 661 N N . SER A 1 87 ? 2.877 4.372 -23.443 1.00 85.12 87 SER A N 1
ATOM 662 C CA . SER A 1 87 ? 1.831 3.963 -24.384 1.00 85.12 87 SER A CA 1
ATOM 663 C C . SER A 1 87 ? 1.296 2.559 -24.099 1.00 85.12 87 SER A C 1
ATOM 665 O O . SER A 1 87 ? 0.091 2.348 -24.218 1.00 85.12 87 SER A O 1
ATOM 667 N N . ARG A 1 88 ? 2.151 1.618 -23.681 1.00 86.94 88 ARG A N 1
ATOM 668 C CA . ARG A 1 88 ? 1.783 0.213 -23.450 1.00 86.94 88 ARG A CA 1
ATOM 669 C C . ARG A 1 88 ? 1.024 -0.012 -22.151 1.00 86.94 88 ARG A C 1
ATOM 671 O O . ARG A 1 88 ? 0.204 -0.923 -22.106 1.00 86.94 88 ARG A O 1
ATOM 678 N N . LYS A 1 89 ? 1.210 0.847 -21.142 1.00 86.56 89 LYS A N 1
ATOM 679 C CA . LYS A 1 89 ? 0.384 0.829 -19.919 1.00 86.56 89 LYS A CA 1
ATOM 680 C C . LYS A 1 89 ? -1.069 1.258 -20.181 1.00 86.56 89 LYS A C 1
ATOM 682 O O . LYS A 1 89 ? -1.957 0.970 -19.375 1.00 86.56 89 LYS A O 1
ATOM 687 N N . LYS A 1 90 ? -1.358 1.936 -21.305 1.00 87.38 90 LYS A N 1
ATOM 688 C CA . LYS A 1 90 ? -2.721 2.393 -21.620 1.00 87.38 90 LYS A CA 1
ATOM 689 C C . LYS A 1 90 ? -3.658 1.202 -21.814 1.00 87.38 90 LYS A C 1
ATOM 691 O O . LYS A 1 90 ? -3.457 0.357 -22.678 1.00 87.38 90 LYS A O 1
ATOM 696 N N . GLY A 1 91 ? -4.736 1.179 -21.034 1.00 84.50 91 GLY A N 1
ATOM 697 C CA . GLY A 1 91 ? -5.795 0.178 -21.164 1.00 84.50 91 GLY A CA 1
ATOM 698 C C . GLY A 1 91 ? -5.526 -1.150 -20.454 1.00 84.50 91 GLY A C 1
ATOM 699 O O . GLY A 1 91 ? -6.311 -2.082 -20.633 1.00 84.50 91 GLY A O 1
ATOM 700 N N . TRP A 1 92 ? -4.480 -1.257 -19.628 1.00 89.31 92 TRP A N 1
ATOM 701 C CA . TRP A 1 92 ? -4.276 -2.423 -18.766 1.00 89.31 92 TRP A CA 1
ATOM 702 C C . TRP A 1 92 ? -5.441 -2.600 -17.794 1.00 89.31 92 TRP A C 1
ATOM 704 O O . TRP A 1 92 ? -5.670 -1.791 -16.900 1.00 89.31 92 TRP A O 1
ATOM 714 N N . ARG A 1 93 ? -6.192 -3.689 -17.968 1.00 86.44 93 ARG A N 1
ATOM 715 C CA . ARG A 1 93 ? -7.386 -3.971 -17.154 1.00 86.44 93 ARG A CA 1
ATOM 716 C C . ARG A 1 93 ? -7.096 -4.828 -15.928 1.00 86.44 93 ARG A C 1
ATOM 718 O O . ARG A 1 93 ? -7.858 -4.787 -14.968 1.00 86.44 93 ARG A O 1
ATOM 725 N N . TYR A 1 94 ? -6.038 -5.635 -15.985 1.00 87.31 94 TYR A N 1
ATOM 726 C CA . TYR A 1 94 ? -5.738 -6.615 -14.943 1.00 87.31 94 TYR A CA 1
ATOM 727 C C . TYR A 1 94 ? -4.998 -6.002 -13.758 1.00 87.31 94 TYR A C 1
ATOM 729 O O . TYR A 1 94 ? -5.315 -6.357 -12.628 1.00 87.31 94 TYR A O 1
ATOM 737 N N . TRP A 1 95 ? -4.091 -5.049 -13.997 1.00 88.25 95 TRP A N 1
ATOM 738 C CA . TRP A 1 95 ? -3.337 -4.403 -12.921 1.00 88.25 95 TRP A CA 1
ATOM 739 C C . TRP A 1 95 ? -4.233 -3.662 -11.911 1.00 88.25 95 TRP A C 1
ATOM 741 O O . TRP A 1 95 ? -4.139 -3.996 -10.733 1.00 88.25 95 TRP A O 1
ATOM 751 N N . PRO A 1 96 ? -5.179 -2.783 -12.315 1.00 88.12 96 PRO A N 1
ATOM 752 C CA . PRO A 1 96 ? -6.065 -2.116 -11.353 1.00 88.12 96 PRO A CA 1
ATOM 753 C C . PRO A 1 96 ? -6.880 -3.102 -10.505 1.00 88.12 96 PRO A C 1
ATOM 755 O O . PRO A 1 96 ? -6.935 -2.986 -9.290 1.00 88.12 96 PRO A O 1
ATOM 758 N N . ARG A 1 97 ? -7.427 -4.158 -11.123 1.00 89.88 97 ARG A N 1
ATOM 759 C CA . ARG A 1 97 ? -8.185 -5.194 -10.396 1.00 89.88 97 ARG A CA 1
ATOM 760 C C . ARG A 1 97 ? -7.322 -5.978 -9.412 1.00 89.88 97 ARG A C 1
ATOM 762 O O . ARG A 1 97 ? -7.804 -6.411 -8.368 1.00 89.88 97 ARG A O 1
ATOM 769 N N . TYR A 1 98 ? -6.072 -6.236 -9.784 1.00 89.50 98 TYR A N 1
ATOM 770 C CA . TYR A 1 98 ? -5.128 -6.923 -8.918 1.00 89.50 98 TYR A CA 1
ATOM 771 C C . TYR A 1 98 ? -4.722 -6.025 -7.745 1.00 89.50 98 TYR A C 1
ATOM 773 O O . TYR A 1 98 ? -4.754 -6.489 -6.608 1.00 89.50 98 TYR A O 1
ATOM 781 N N . ARG A 1 99 ? -4.463 -4.736 -8.000 1.00 89.19 99 ARG A N 1
ATOM 782 C CA . ARG A 1 99 ? -4.230 -3.700 -6.984 1.00 89.19 99 ARG A CA 1
ATOM 783 C C . ARG A 1 99 ? -5.378 -3.646 -5.964 1.00 89.19 99 ARG A C 1
ATOM 785 O O . ARG A 1 99 ? -5.108 -3.870 -4.788 1.00 89.19 99 ARG A O 1
ATOM 792 N N . ASP A 1 100 ? -6.639 -3.553 -6.398 1.00 87.06 100 ASP A N 1
ATOM 793 C CA . ASP A 1 100 ? -7.814 -3.553 -5.498 1.00 87.06 100 ASP A CA 1
ATOM 794 C C . ASP A 1 100 ? -7.882 -4.800 -4.587 1.00 87.06 100 ASP A C 1
ATOM 796 O O . ASP A 1 100 ? -8.357 -4.768 -3.446 1.00 87.06 100 ASP A O 1
ATOM 800 N N . MET A 1 101 ? -7.454 -5.960 -5.101 1.00 88.25 101 MET A N 1
ATOM 801 C CA . MET A 1 101 ? -7.402 -7.196 -4.319 1.00 88.25 101 MET A CA 1
ATOM 802 C C . MET A 1 101 ? -6.260 -7.164 -3.294 1.00 88.25 101 MET A C 1
ATOM 804 O O . MET A 1 101 ? -6.440 -7.641 -2.168 1.00 88.25 101 MET A O 1
ATOM 808 N N . LEU A 1 102 ? -5.093 -6.646 -3.686 1.00 87.19 102 LEU A N 1
ATOM 809 C CA . LEU A 1 102 ? -3.905 -6.535 -2.842 1.00 87.19 102 LEU A CA 1
ATOM 810 C C . LEU A 1 102 ? -4.090 -5.522 -1.710 1.00 87.19 102 LEU A C 1
ATOM 812 O O . LEU A 1 102 ? -3.649 -5.797 -0.594 1.00 87.19 102 LEU A O 1
ATOM 816 N N . GLU A 1 103 ? -4.800 -4.421 -1.956 1.00 83.06 103 GLU A N 1
ATOM 817 C CA . GLU A 1 103 ? -5.091 -3.377 -0.962 1.00 83.06 103 GLU A CA 1
ATOM 818 C C . GLU A 1 103 ? -5.780 -3.944 0.280 1.00 83.06 103 GLU A C 1
ATOM 820 O O . GLU A 1 103 ? -5.521 -3.511 1.392 1.00 83.06 103 GLU A O 1
ATOM 825 N N . ARG A 1 104 ? -6.552 -5.026 0.156 1.00 79.38 104 ARG A N 1
ATOM 826 C CA . ARG A 1 104 ? -7.199 -5.678 1.312 1.00 79.38 104 ARG A CA 1
ATOM 827 C C . ARG A 1 104 ? -6.226 -6.392 2.256 1.00 79.38 104 ARG A C 1
ATOM 829 O O . ARG A 1 104 ? -6.622 -6.791 3.350 1.00 79.38 104 ARG A O 1
ATOM 836 N N . LYS A 1 105 ? -4.998 -6.658 1.807 1.00 77.94 105 LYS A N 1
ATOM 837 C CA . LYS A 1 105 ? -4.032 -7.537 2.489 1.00 77.94 105 LYS A CA 1
ATOM 838 C C . LYS A 1 105 ? -2.672 -6.894 2.719 1.00 77.94 105 LYS A C 1
ATOM 840 O O . LYS A 1 105 ? -1.927 -7.397 3.553 1.00 77.94 105 LYS A O 1
ATOM 845 N N . MET A 1 106 ? -2.336 -5.843 1.978 1.00 75.94 106 MET A N 1
ATOM 846 C CA . MET A 1 106 ? -1.026 -5.206 2.022 1.00 75.94 106 MET A CA 1
ATOM 847 C C . MET A 1 106 ? -1.149 -3.692 2.207 1.00 75.94 106 MET A C 1
ATOM 849 O O . MET A 1 106 ? -2.162 -3.108 1.819 1.00 75.94 106 MET A O 1
ATOM 853 N N . PRO A 1 107 ? -0.123 -3.051 2.790 1.00 77.75 107 PRO A N 1
ATOM 854 C CA . PRO A 1 107 ? -0.064 -1.598 2.886 1.00 77.75 107 PRO A CA 1
ATOM 855 C C . PRO A 1 107 ? -0.012 -0.947 1.494 1.00 77.75 107 PRO A C 1
ATOM 857 O O . PRO A 1 107 ? 0.677 -1.483 0.622 1.00 77.75 107 PRO A O 1
ATOM 860 N N . PRO A 1 108 ? -0.630 0.231 1.288 1.00 77.56 108 PRO A N 1
ATOM 861 C CA . PRO A 1 108 ? -0.549 0.968 0.023 1.00 77.56 108 PRO A CA 1
ATOM 862 C C . PRO A 1 108 ? 0.890 1.188 -0.459 1.00 77.56 108 PRO A C 1
ATOM 864 O O . PRO A 1 108 ? 1.205 0.867 -1.599 1.00 77.56 108 PRO A O 1
ATOM 867 N N . ALA A 1 109 ? 1.799 1.579 0.443 1.00 77.38 109 ALA A N 1
ATOM 868 C CA . ALA A 1 109 ? 3.216 1.761 0.124 1.00 77.38 109 ALA A CA 1
ATOM 869 C C . ALA A 1 109 ? 3.879 0.491 -0.444 1.00 77.38 109 ALA A C 1
ATOM 871 O O . ALA A 1 109 ? 4.748 0.574 -1.309 1.00 77.38 109 ALA A O 1
ATOM 872 N N . ALA A 1 110 ? 3.454 -0.693 0.009 1.00 81.50 110 ALA A N 1
ATOM 873 C CA . ALA A 1 110 ? 3.974 -1.952 -0.508 1.00 81.50 110 ALA A CA 1
ATOM 874 C C . ALA A 1 110 ? 3.470 -2.262 -1.920 1.00 81.50 110 ALA A C 1
ATOM 876 O O . ALA A 1 110 ? 4.189 -2.837 -2.733 1.00 81.50 110 ALA A O 1
ATOM 877 N N . ILE A 1 111 ? 2.233 -1.871 -2.210 1.00 87.31 111 ILE A N 1
ATOM 878 C CA . ILE A 1 111 ? 1.604 -2.059 -3.516 1.00 87.31 111 ILE A CA 1
ATOM 879 C C . ILE A 1 111 ? 2.184 -1.072 -4.529 1.00 87.31 111 ILE A C 1
ATOM 881 O O . ILE A 1 111 ? 2.451 -1.458 -5.664 1.00 87.31 111 ILE A O 1
ATOM 885 N N . ASP A 1 112 ? 2.449 0.164 -4.111 1.00 85.31 112 ASP A N 1
ATOM 886 C CA . ASP A 1 112 ? 3.113 1.163 -4.948 1.00 85.31 112 ASP A CA 1
ATOM 887 C C . ASP A 1 112 ? 4.555 0.763 -5.261 1.00 85.31 112 ASP A C 1
ATOM 889 O O . ASP A 1 112 ? 4.972 0.821 -6.416 1.00 85.31 112 ASP A O 1
ATOM 893 N N . ALA A 1 113 ? 5.300 0.267 -4.270 1.00 85.44 113 ALA A N 1
ATOM 894 C CA . ALA A 1 113 ? 6.637 -0.264 -4.511 1.00 85.44 113 ALA A CA 1
ATOM 895 C C . ALA A 1 113 ? 6.617 -1.490 -5.440 1.00 85.44 113 ALA A C 1
ATOM 897 O O . ALA A 1 113 ? 7.490 -1.626 -6.295 1.00 85.44 113 ALA A O 1
ATOM 898 N N . LEU A 1 114 ? 5.602 -2.356 -5.324 1.00 89.44 114 LEU A N 1
ATOM 899 C CA . LEU A 1 114 ? 5.403 -3.466 -6.255 1.00 89.44 114 LEU A CA 1
ATOM 900 C C . LEU A 1 114 ? 5.123 -2.969 -7.680 1.00 89.44 114 LEU A C 1
ATOM 902 O O . LEU A 1 114 ? 5.659 -3.552 -8.622 1.00 89.44 114 LEU A O 1
ATOM 906 N N . GLU A 1 115 ? 4.316 -1.915 -7.855 1.00 89.88 115 GLU A N 1
ATOM 907 C CA . GLU A 1 115 ? 4.098 -1.307 -9.174 1.00 89.88 115 GLU A CA 1
ATOM 908 C C . GLU A 1 115 ? 5.410 -0.801 -9.763 1.00 89.88 115 GLU A C 1
ATOM 910 O O . GLU A 1 115 ? 5.767 -1.200 -10.868 1.00 89.88 115 GLU A O 1
ATOM 915 N N . ILE A 1 116 ? 6.137 0.026 -9.008 1.00 89.06 116 ILE A N 1
ATOM 916 C CA . ILE A 1 116 ? 7.396 0.636 -9.447 1.00 89.06 116 ILE A CA 1
ATOM 917 C C . ILE A 1 116 ? 8.404 -0.451 -9.822 1.00 89.06 116 ILE A C 1
ATOM 919 O O . ILE A 1 116 ? 8.931 -0.447 -10.928 1.00 89.06 116 ILE A O 1
ATOM 923 N N . SER A 1 117 ? 8.600 -1.442 -8.950 1.00 89.06 117 SER A N 1
ATOM 924 C CA . SER A 1 117 ? 9.502 -2.564 -9.214 1.00 89.06 117 SER A CA 1
ATOM 925 C C . SER A 1 117 ? 9.098 -3.365 -10.452 1.00 89.06 117 SER A C 1
ATOM 927 O O . SER A 1 117 ? 9.963 -3.895 -11.146 1.00 89.06 117 SER A O 1
ATOM 929 N N . THR A 1 118 ? 7.797 -3.522 -10.700 1.00 90.12 118 THR A N 1
ATOM 930 C CA . THR A 1 118 ? 7.303 -4.248 -11.875 1.00 90.12 118 THR A CA 1
ATOM 931 C C . THR A 1 118 ? 7.561 -3.439 -13.138 1.00 90.12 118 THR A C 1
ATOM 933 O O . THR A 1 118 ? 8.034 -3.995 -14.127 1.00 90.12 118 THR A O 1
ATOM 936 N N . ASP A 1 119 ? 7.296 -2.134 -13.098 1.00 90.88 119 ASP A N 1
ATOM 937 C CA . ASP A 1 119 ? 7.577 -1.231 -14.206 1.00 90.88 119 ASP A CA 1
ATOM 938 C C . ASP A 1 119 ? 9.071 -1.194 -14.541 1.00 90.88 119 ASP A C 1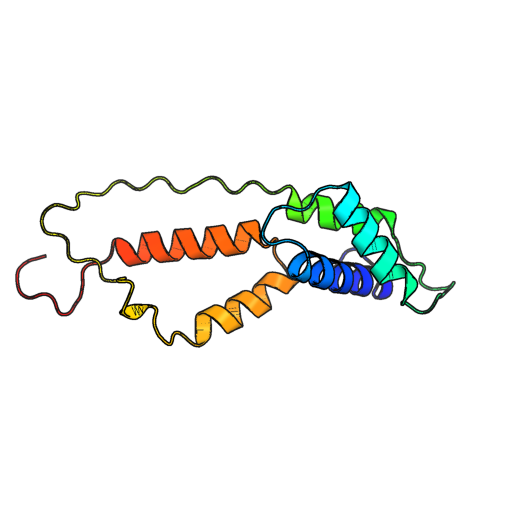
ATOM 940 O O . ASP A 1 119 ? 9.423 -1.272 -15.712 1.00 90.88 119 ASP A O 1
ATOM 944 N N . GLU A 1 120 ? 9.944 -1.130 -13.534 1.00 90.12 120 GLU A N 1
ATOM 945 C CA . GLU A 1 120 ? 11.399 -1.153 -13.716 1.00 90.12 120 GLU A CA 1
ATOM 946 C C . GLU A 1 120 ? 11.860 -2.453 -14.381 1.00 90.12 120 GLU A C 1
ATOM 948 O O . GLU A 1 120 ? 12.528 -2.412 -15.410 1.00 90.12 120 GLU A O 1
ATOM 953 N N . VAL A 1 121 ? 11.456 -3.616 -13.852 1.00 91.00 121 VAL A N 1
ATOM 954 C CA . VAL A 1 121 ? 11.840 -4.925 -14.415 1.00 91.00 121 VAL A CA 1
ATOM 955 C C . VAL A 1 121 ? 11.357 -5.082 -15.855 1.00 91.00 121 VAL A C 1
ATOM 957 O O . VAL A 1 121 ? 12.080 -5.606 -16.698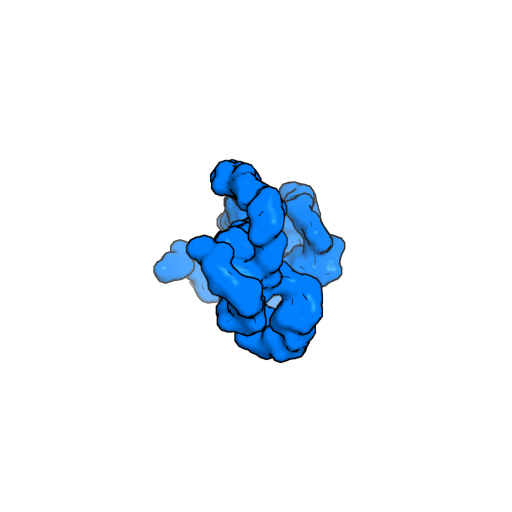 1.00 91.00 121 VAL A O 1
ATOM 960 N N . LEU A 1 122 ? 10.135 -4.642 -16.149 1.00 92.38 122 LEU A N 1
ATOM 961 C CA . LEU A 1 122 ? 9.576 -4.698 -17.498 1.00 92.38 122 LEU A CA 1
ATOM 962 C C . LEU A 1 122 ? 10.190 -3.643 -18.425 1.00 92.38 122 LEU A C 1
ATOM 964 O O . LEU A 1 122 ? 10.263 -3.870 -19.630 1.00 92.38 122 LEU A O 1
ATOM 968 N N . GLY A 1 123 ? 10.626 -2.510 -17.878 1.00 91.56 123 GLY A N 1
ATOM 969 C CA . GLY A 1 123 ? 11.344 -1.461 -18.591 1.00 91.56 123 GLY A CA 1
ATOM 970 C C . GLY A 1 123 ? 12.715 -1.916 -19.077 1.00 91.56 123 GLY A C 1
ATOM 971 O O . GLY A 1 123 ? 13.107 -1.511 -20.157 1.00 91.56 123 GLY A O 1
ATOM 972 N N . LEU A 1 124 ? 13.378 -2.817 -18.343 1.00 90.88 124 LEU A N 1
ATOM 973 C CA . LEU A 1 124 ? 14.659 -3.420 -18.737 1.00 90.88 124 LEU A CA 1
ATOM 974 C C . LEU A 1 124 ? 14.560 -4.397 -19.916 1.00 90.88 124 LEU A C 1
ATOM 976 O O . LEU A 1 124 ? 15.582 -4.810 -20.462 1.00 90.88 124 LEU A O 1
ATOM 980 N N . LEU A 1 125 ? 13.354 -4.837 -20.276 1.00 91.50 125 LEU A N 1
ATOM 981 C CA . LEU A 1 125 ? 13.164 -5.714 -21.427 1.00 91.50 125 LEU A CA 1
ATOM 982 C C . LEU A 1 125 ? 13.236 -4.895 -22.715 1.00 91.50 125 LEU A C 1
ATOM 984 O O . LEU A 1 125 ? 12.744 -3.775 -22.765 1.00 91.50 125 LEU A O 1
ATOM 988 N N . GLU A 1 126 ? 13.785 -5.475 -23.775 1.00 91.31 126 GLU A N 1
ATOM 989 C CA . GLU A 1 126 ? 13.820 -4.864 -25.108 1.00 91.31 126 GLU A CA 1
ATOM 990 C C . GLU A 1 126 ? 12.448 -4.958 -25.809 1.00 91.31 126 GLU A C 1
ATOM 992 O O . GLU A 1 126 ? 11.708 -5.935 -25.621 1.00 91.31 126 GLU A O 1
ATOM 997 N N . ASP A 1 127 ? 12.081 -3.976 -26.643 1.00 90.50 127 ASP A N 1
ATOM 998 C CA . ASP A 1 127 ? 10.868 -4.075 -27.461 1.00 90.50 127 ASP A CA 1
ATOM 999 C C . ASP A 1 127 ? 11.006 -5.219 -28.494 1.00 90.50 127 ASP A C 1
ATOM 1001 O O . ASP A 1 127 ? 11.845 -5.148 -29.390 1.00 90.50 127 ASP A O 1
ATOM 1005 N N . PRO A 1 128 ? 10.153 -6.265 -28.464 1.00 89.81 128 PRO A N 1
ATOM 1006 C CA . PRO A 1 128 ? 10.215 -7.386 -29.401 1.00 89.81 128 PRO A CA 1
ATOM 1007 C C . PRO A 1 128 ? 9.924 -6.993 -30.851 1.00 89.81 128 PRO A C 1
ATOM 1009 O O . PRO A 1 128 ? 10.136 -7.805 -31.748 1.00 89.81 128 PRO A O 1
ATOM 1012 N N . ASN A 1 129 ? 9.380 -5.799 -31.095 1.00 87.94 129 ASN A N 1
ATOM 1013 C CA . ASN A 1 129 ? 9.150 -5.288 -32.444 1.00 87.94 129 ASN A CA 1
ATOM 1014 C C . ASN A 1 129 ? 10.353 -4.513 -32.990 1.00 87.94 129 ASN A C 1
ATOM 1016 O O . ASN A 1 129 ? 10.323 -4.119 -34.160 1.00 87.94 129 ASN A O 1
ATOM 1020 N N . ARG A 1 130 ? 11.386 -4.275 -32.174 1.00 85.69 130 ARG A N 1
ATOM 1021 C CA . ARG A 1 130 ? 12.598 -3.605 -32.622 1.00 85.69 130 ARG A CA 1
ATOM 1022 C C . ARG A 1 130 ? 13.308 -4.455 -33.668 1.00 85.69 130 ARG A C 1
ATOM 1024 O O . ARG A 1 130 ? 13.491 -5.662 -33.524 1.00 85.69 130 ARG A O 1
ATOM 1031 N N . THR A 1 131 ? 13.720 -3.800 -34.744 1.00 85.25 131 THR A N 1
ATOM 1032 C CA . THR A 1 131 ? 14.518 -4.420 -35.800 1.00 85.25 131 THR A CA 1
ATOM 1033 C C . THR A 1 131 ? 16.003 -4.286 -35.495 1.00 85.25 131 THR A C 1
ATOM 1035 O O . THR A 1 131 ? 16.454 -3.192 -35.170 1.00 85.25 131 THR A O 1
ATOM 1038 N N . GLY A 1 132 ? 16.775 -5.350 -35.707 1.00 81.12 132 GLY A N 1
ATOM 1039 C CA . GLY A 1 132 ? 18.229 -5.337 -35.543 1.00 81.12 132 GLY A CA 1
ATOM 1040 C C . GLY A 1 132 ? 18.709 -6.399 -34.562 1.00 81.12 132 GLY A C 1
ATOM 1041 O O . GLY A 1 132 ? 17.949 -7.287 -34.177 1.00 81.12 132 GLY A O 1
ATOM 1042 N N . SER A 1 133 ? 19.987 -6.326 -34.207 1.00 69.75 133 SER A N 1
ATOM 1043 C CA . SER A 1 133 ? 20.581 -7.195 -33.196 1.00 69.75 133 SER A CA 1
ATOM 1044 C C . SER A 1 133 ? 20.455 -6.534 -31.826 1.00 69.75 133 SER A C 1
ATOM 1046 O O . SER A 1 133 ? 21.031 -5.473 -31.614 1.00 69.75 133 SER A O 1
ATOM 1048 N N . TRP A 1 134 ? 19.689 -7.175 -30.950 1.00 69.38 134 TRP A N 1
ATOM 1049 C CA . TRP A 1 134 ? 19.769 -7.095 -29.491 1.00 69.38 134 TRP A CA 1
ATOM 1050 C C . TRP A 1 134 ? 21.058 -7.703 -28.922 1.00 69.38 134 TRP A C 1
ATOM 1052 O O . TRP A 1 134 ? 21.569 -8.683 -29.522 1.00 69.38 134 TRP A O 1
#